Protein AF-A0A8S3IYS9-F1 (afdb_monomer_lite)

pLDDT: mean 79.36, std 12.02, range [40.72, 93.44]

Secondary structure (DSSP, 8-state):
-----PPPPP-------HHHHHHHHHHHHHHHHHHHHHHHHHHHHHHHSHHHHHHHHHHHHHHHS--TT-HHHHHHHS-SS---EEE--EEETTHHHHHH-TT-----EEEPPPEEE-

Sequence (118 aa):
MEQSTSPPATPTNEAKGPREMRSFLVRVIWEILLVFFLFAFVILFVLKWPDCQRWVHGKALEKIRLAPMSLGNTSWTIPPATTTRAYRLFDIKNYMTIMTDMKSPLMEFRETEPFLFK

Organism: NCBI:txid392030

Structure (mmCIF, N/CA/C/O backbone):
data_AF-A0A8S3IYS9-F1
#
_entry.id   AF-A0A8S3IYS9-F1
#
loop_
_atom_site.group_PDB
_atom_site.id
_atom_site.type_symbol
_atom_site.label_atom_id
_atom_site.label_alt_id
_atom_site.label_comp_id
_atom_site.label_asym_id
_atom_site.label_entity_id
_atom_site.label_seq_id
_atom_site.pdbx_PDB_ins_code
_atom_site.Cartn_x
_atom_site.Cartn_y
_atom_site.Cartn_z
_atom_site.occupancy
_atom_site.B_iso_or_equiv
_atom_site.auth_seq_id
_atom_site.auth_comp_id
_atom_site.auth_asym_id
_atom_site.auth_atom_id
_atom_site.pdbx_PDB_model_num
ATOM 1 N N . MET A 1 1 ? 86.626 4.691 -50.471 1.00 45.31 1 MET A N 1
ATOM 2 C CA . MET A 1 1 ? 85.407 5.525 -50.501 1.00 45.31 1 MET A CA 1
ATOM 3 C C . MET A 1 1 ? 84.528 5.034 -49.367 1.00 45.31 1 MET A C 1
ATOM 5 O O . MET A 1 1 ? 83.885 4.007 -49.519 1.00 45.31 1 MET A O 1
ATOM 9 N N . GLU A 1 2 ? 84.616 5.670 -48.201 1.00 40.72 2 GLU A N 1
ATOM 10 C CA . GLU A 1 2 ? 83.821 5.294 -47.027 1.00 40.72 2 GLU A CA 1
ATOM 11 C C . GLU A 1 2 ? 82.479 6.030 -47.080 1.00 40.72 2 GLU A C 1
ATOM 13 O O . GLU A 1 2 ? 82.424 7.257 -47.161 1.00 40.72 2 GLU A O 1
ATOM 18 N N . GLN A 1 3 ? 81.394 5.259 -47.109 1.00 47.62 3 GLN A N 1
ATOM 19 C CA . GLN A 1 3 ? 80.025 5.749 -47.183 1.00 47.62 3 GLN A CA 1
ATOM 20 C C . GLN A 1 3 ? 79.532 6.030 -45.760 1.00 47.62 3 GLN A C 1
ATOM 22 O O . GLN A 1 3 ? 79.156 5.123 -45.025 1.00 47.62 3 GLN A O 1
ATOM 27 N N . SER A 1 4 ? 79.579 7.301 -45.363 1.00 51.72 4 SER A N 1
ATOM 28 C CA . SER A 1 4 ? 79.036 7.782 -44.090 1.00 51.72 4 SER A CA 1
ATOM 29 C C . SER A 1 4 ? 77.506 7.793 -44.153 1.00 51.72 4 SER A C 1
ATOM 31 O O . SER A 1 4 ? 76.911 8.617 -44.846 1.00 51.72 4 SER A O 1
ATOM 33 N N . THR A 1 5 ? 76.856 6.856 -43.464 1.00 59.53 5 THR A N 1
ATOM 34 C CA . THR A 1 5 ? 75.402 6.854 -43.264 1.00 59.53 5 THR A CA 1
ATOM 35 C C . THR A 1 5 ? 75.065 7.571 -41.962 1.00 59.53 5 THR A C 1
ATOM 37 O O . THR A 1 5 ? 75.421 7.105 -40.880 1.00 59.53 5 THR A O 1
ATOM 40 N N . SER A 1 6 ? 74.373 8.703 -42.064 1.00 61.97 6 SER A N 1
ATOM 41 C CA . SER A 1 6 ? 73.827 9.437 -40.919 1.00 61.97 6 SER A CA 1
ATOM 42 C C . SER A 1 6 ? 72.696 8.639 -40.247 1.00 61.97 6 SER A C 1
ATOM 44 O O . SER A 1 6 ? 71.935 7.969 -40.950 1.00 61.97 6 SER A O 1
ATOM 46 N N . PRO A 1 7 ? 72.549 8.697 -38.910 1.00 66.94 7 PRO A N 1
ATOM 47 C CA . PRO A 1 7 ? 71.476 7.992 -38.216 1.00 66.94 7 PRO A CA 1
ATOM 48 C C . PRO A 1 7 ? 70.100 8.614 -38.525 1.00 66.94 7 PRO A C 1
ATOM 50 O O . PRO A 1 7 ? 70.020 9.811 -38.817 1.00 66.94 7 PRO A O 1
ATOM 53 N N . PRO A 1 8 ? 69.006 7.828 -38.460 1.00 63.16 8 PRO A N 1
ATOM 54 C CA . PRO A 1 8 ? 67.660 8.335 -38.691 1.00 63.16 8 PRO A CA 1
ATOM 55 C C . PRO A 1 8 ? 67.288 9.354 -37.608 1.00 63.16 8 PRO A C 1
ATOM 57 O O . PRO A 1 8 ? 67.558 9.147 -36.425 1.00 63.16 8 PRO A O 1
ATOM 60 N N . ALA A 1 9 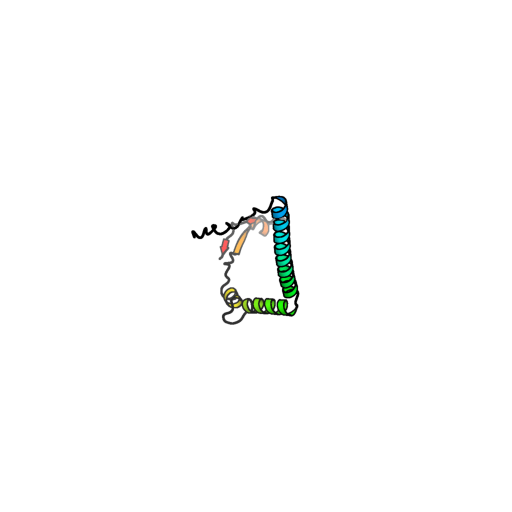? 66.666 10.458 -38.022 1.00 61.00 9 ALA A N 1
ATOM 61 C CA . ALA A 1 9 ? 66.176 11.485 -37.115 1.00 61.00 9 ALA A CA 1
ATOM 62 C C . ALA A 1 9 ? 65.181 10.886 -36.105 1.00 61.00 9 ALA A C 1
ATOM 64 O O . ALA A 1 9 ? 64.164 10.299 -36.481 1.00 61.00 9 ALA A O 1
ATOM 65 N N . THR A 1 10 ? 65.482 11.045 -34.817 1.00 55.50 10 THR A N 1
ATOM 66 C CA . THR A 1 10 ? 64.584 10.722 -33.705 1.00 55.50 10 THR A CA 1
ATOM 67 C C . THR A 1 10 ? 63.289 11.532 -33.845 1.00 55.50 10 THR A C 1
ATOM 69 O O . THR A 1 10 ? 63.377 12.748 -34.025 1.00 55.50 10 THR A O 1
ATOM 72 N N . PRO A 1 11 ? 62.088 10.928 -33.743 1.00 53.84 11 PRO A N 1
ATOM 73 C CA . PRO A 1 11 ? 60.846 11.688 -33.746 1.00 53.84 11 PRO A CA 1
ATOM 74 C C . PRO A 1 11 ? 60.786 12.544 -32.479 1.00 53.84 11 PRO A C 1
ATOM 76 O O . PRO A 1 11 ? 60.645 12.040 -31.363 1.00 53.84 11 PRO A O 1
ATOM 79 N N . THR A 1 12 ? 60.923 13.853 -32.652 1.00 51.78 12 THR A N 1
ATOM 80 C CA . THR A 1 12 ? 60.717 14.838 -31.597 1.00 51.78 12 THR A CA 1
ATOM 81 C C . THR A 1 12 ? 59.232 14.831 -31.246 1.00 51.78 12 THR A C 1
ATOM 83 O O . THR A 1 12 ? 58.411 15.407 -31.955 1.00 51.78 12 THR A O 1
ATOM 86 N N . ASN A 1 13 ? 58.860 14.146 -30.164 1.00 58.97 13 ASN A N 1
ATOM 87 C CA . ASN A 1 13 ? 57.563 14.360 -29.533 1.00 58.97 13 ASN A CA 1
ATOM 88 C C . ASN A 1 13 ? 57.588 15.763 -28.926 1.00 58.97 13 ASN A C 1
ATOM 90 O O . ASN A 1 13 ? 57.987 15.946 -27.776 1.00 58.97 13 ASN A O 1
ATOM 94 N N . GLU A 1 14 ? 57.213 16.764 -29.719 1.00 58.44 14 GLU A N 1
ATOM 95 C CA . GLU A 1 14 ? 56.941 18.099 -29.208 1.00 58.44 14 GLU A CA 1
ATOM 96 C C . GLU A 1 14 ? 55.823 17.983 -28.170 1.00 58.44 14 GLU A C 1
ATOM 98 O O . GLU A 1 14 ? 54.656 17.726 -28.480 1.00 58.44 14 GLU A O 1
ATOM 103 N N . ALA A 1 15 ? 56.193 18.124 -26.898 1.00 57.56 15 ALA A N 1
ATOM 104 C CA . ALA A 1 15 ? 55.231 18.290 -25.830 1.00 57.56 15 ALA A CA 1
ATOM 105 C C . ALA A 1 15 ? 54.466 19.589 -26.111 1.00 57.56 15 ALA A C 1
ATOM 107 O O . ALA A 1 15 ? 55.005 20.683 -25.937 1.00 57.56 15 ALA A O 1
ATOM 108 N N . LYS A 1 16 ? 53.221 19.457 -26.590 1.00 56.00 16 LYS A N 1
ATOM 109 C CA . LYS A 1 16 ? 52.312 20.584 -26.837 1.00 56.00 16 LYS A CA 1
ATOM 110 C C . LYS A 1 16 ? 52.350 21.543 -25.652 1.00 56.00 16 LYS A C 1
ATOM 112 O O . LYS A 1 16 ? 52.123 21.133 -24.513 1.00 56.00 16 LYS A O 1
ATOM 117 N N . GLY A 1 17 ? 52.630 22.815 -25.926 1.00 61.22 17 GLY A N 1
ATOM 118 C CA . GLY A 1 17 ? 52.752 23.836 -24.892 1.00 61.22 17 GLY A CA 1
ATOM 119 C C . GLY A 1 17 ? 51.492 23.933 -24.014 1.00 61.22 17 GLY A C 1
ATOM 120 O O . GLY A 1 17 ? 50.385 23.611 -24.460 1.00 61.22 17 GLY A O 1
ATOM 121 N N . PRO A 1 18 ? 51.607 24.430 -22.769 1.00 61.84 18 PRO A N 1
ATOM 122 C CA . PRO A 1 18 ? 50.517 24.417 -21.785 1.00 61.84 18 PRO A CA 1
ATOM 123 C C . PRO A 1 18 ? 49.246 25.164 -22.237 1.00 61.84 18 PRO A C 1
ATOM 125 O O . PRO A 1 18 ? 48.147 24.863 -21.769 1.00 61.84 18 PRO A O 1
ATOM 128 N N . ARG A 1 19 ? 49.356 26.113 -23.181 1.00 62.88 19 ARG A N 1
ATOM 129 C CA . ARG A 1 19 ? 48.199 26.794 -23.795 1.00 62.88 19 ARG A CA 1
ATOM 130 C C . ARG A 1 19 ? 47.446 25.920 -24.805 1.00 62.88 19 ARG A C 1
ATOM 132 O O . ARG A 1 19 ? 46.218 25.979 -24.844 1.00 62.88 19 ARG A O 1
ATOM 139 N N . GLU A 1 20 ? 48.143 25.089 -25.575 1.00 62.50 20 GLU A N 1
ATOM 140 C CA . GLU A 1 20 ? 47.522 24.211 -26.575 1.00 62.50 20 GLU A CA 1
ATOM 141 C C . GLU A 1 20 ? 46.845 22.998 -25.936 1.00 62.50 20 GLU A C 1
ATOM 143 O O . GLU A 1 20 ? 45.749 22.619 -26.349 1.00 62.50 20 GLU A O 1
ATOM 148 N N . MET A 1 21 ? 47.432 22.444 -24.867 1.00 66.38 21 MET A N 1
ATOM 149 C CA . MET A 1 21 ? 46.785 21.391 -24.072 1.00 66.38 21 MET A CA 1
ATOM 150 C C . MET A 1 21 ? 45.456 21.861 -23.469 1.00 66.38 21 MET A C 1
ATOM 152 O O . MET A 1 21 ? 44.475 21.120 -23.488 1.00 66.38 21 MET A O 1
ATOM 156 N N . ARG A 1 22 ? 45.384 23.110 -22.984 1.00 71.25 22 ARG A N 1
ATOM 157 C CA . ARG A 1 22 ? 44.150 23.675 -22.416 1.00 71.25 22 ARG A CA 1
ATOM 158 C C . ARG A 1 22 ? 43.059 23.853 -23.475 1.00 71.25 22 ARG A C 1
ATOM 160 O O . ARG A 1 22 ? 41.905 23.536 -23.208 1.00 71.25 22 ARG A O 1
ATOM 167 N N . SER A 1 23 ? 43.418 24.321 -24.671 1.00 77.25 23 SER A N 1
ATOM 168 C CA . SER A 1 23 ? 42.478 24.453 -25.794 1.00 77.25 23 SER A CA 1
ATOM 169 C C . SER A 1 23 ? 41.952 23.090 -26.261 1.00 77.25 23 SER A C 1
ATOM 171 O O . SER A 1 23 ? 40.749 22.926 -26.465 1.00 77.25 23 SER A O 1
ATOM 173 N N . PHE A 1 24 ? 42.834 22.090 -26.342 1.00 78.31 24 PHE A N 1
ATOM 174 C CA . PHE A 1 24 ? 42.465 20.722 -26.697 1.00 78.31 24 PHE A CA 1
ATOM 175 C C . PHE A 1 24 ? 41.520 20.089 -25.666 1.00 78.31 24 PHE A C 1
ATOM 177 O O . PHE A 1 24 ? 40.480 19.551 -26.040 1.00 78.31 24 PHE A O 1
ATOM 184 N N . LEU A 1 25 ? 41.821 20.215 -24.368 1.00 82.81 25 LEU A N 1
ATOM 185 C CA . LEU A 1 25 ? 40.985 19.672 -23.294 1.00 82.81 25 LEU A CA 1
ATOM 186 C C . LEU A 1 25 ? 39.570 20.275 -23.304 1.00 82.81 25 LEU A C 1
ATOM 188 O O . LEU A 1 25 ? 38.588 19.548 -23.185 1.00 82.81 25 LEU A O 1
ATOM 192 N N . VAL A 1 26 ? 39.456 21.595 -23.486 1.00 85.12 26 VAL A N 1
ATOM 193 C CA . VAL A 1 26 ? 38.155 22.286 -23.551 1.00 85.12 26 VAL A CA 1
ATOM 194 C C . VAL A 1 26 ? 37.319 21.781 -24.727 1.00 85.12 26 VAL A C 1
ATOM 196 O O . VAL A 1 26 ? 36.121 21.553 -24.568 1.00 85.12 26 VAL A O 1
ATOM 199 N N . ARG A 1 27 ? 37.943 21.552 -25.887 1.00 86.25 27 ARG A N 1
ATOM 200 C CA . ARG A 1 27 ? 37.261 21.007 -27.066 1.00 86.25 27 ARG A CA 1
ATOM 201 C C . ARG A 1 27 ? 36.750 19.585 -26.830 1.00 86.25 27 ARG A C 1
ATOM 203 O O . ARG A 1 27 ? 35.600 19.305 -27.141 1.00 86.25 27 ARG A O 1
ATOM 210 N N . VAL A 1 28 ? 37.567 18.723 -26.225 1.00 87.75 28 VAL A N 1
ATOM 211 C CA . VAL A 1 28 ? 37.167 17.345 -25.892 1.00 87.75 28 VAL A CA 1
ATOM 212 C C . VAL A 1 28 ? 36.002 17.335 -24.900 1.00 87.75 28 VAL A C 1
ATOM 214 O O . VAL A 1 28 ? 35.031 16.612 -25.100 1.00 87.75 28 VAL A O 1
ATOM 217 N N . ILE A 1 29 ? 36.053 18.171 -23.858 1.00 89.69 29 ILE A N 1
ATOM 218 C CA . ILE A 1 29 ? 34.950 18.300 -22.894 1.00 89.69 29 ILE A CA 1
ATOM 219 C C . ILE A 1 29 ? 33.670 18.760 -23.601 1.00 89.69 29 ILE A C 1
ATOM 221 O O . ILE A 1 29 ? 32.602 18.206 -23.352 1.00 89.69 29 ILE A O 1
ATOM 225 N N . TRP A 1 30 ? 33.769 19.738 -24.503 1.00 92.50 30 TRP A N 1
ATOM 226 C CA . TRP A 1 30 ? 32.624 20.223 -25.272 1.00 92.50 30 TRP A CA 1
ATOM 227 C C . TRP A 1 30 ? 32.012 19.137 -26.165 1.00 92.50 30 TRP A C 1
ATOM 229 O O . TRP A 1 30 ? 30.794 18.980 -26.186 1.00 92.50 30 TRP A O 1
ATOM 239 N N . GLU A 1 31 ? 32.837 18.351 -26.856 1.00 90.75 31 GLU A N 1
ATOM 240 C CA . GLU A 1 31 ? 32.380 17.239 -27.697 1.00 90.75 31 GLU A CA 1
ATOM 241 C C . GLU A 1 31 ? 31.694 16.141 -26.864 1.00 90.75 31 GLU A C 1
ATOM 243 O O . GLU A 1 31 ? 30.618 15.677 -27.238 1.00 90.75 31 GLU A O 1
ATOM 248 N N . ILE A 1 32 ? 32.239 15.788 -25.692 1.00 92.25 32 ILE A N 1
ATOM 249 C CA . ILE A 1 32 ? 31.611 14.828 -24.765 1.00 92.25 32 ILE A CA 1
ATOM 250 C C . ILE A 1 32 ? 30.257 15.348 -24.271 1.00 92.25 32 ILE A C 1
ATOM 252 O O . ILE A 1 32 ? 29.270 14.609 -24.275 1.00 92.25 32 ILE A O 1
ATOM 256 N N . LEU A 1 33 ? 30.190 16.621 -23.868 1.00 93.44 33 LEU A N 1
ATOM 257 C CA . LEU A 1 33 ? 28.940 17.245 -23.435 1.00 93.44 33 LEU A CA 1
ATOM 258 C C . LEU A 1 33 ? 27.907 17.248 -24.561 1.00 93.44 33 LEU A C 1
ATOM 260 O O . LEU A 1 33 ? 26.743 16.942 -24.317 1.00 93.44 33 LEU A O 1
ATOM 264 N N . LEU A 1 34 ? 28.325 17.541 -25.791 1.00 92.75 34 LEU A N 1
ATOM 265 C CA . LEU A 1 34 ? 27.445 17.567 -26.954 1.00 92.75 34 LEU A CA 1
ATOM 266 C C . LEU A 1 34 ? 26.895 16.173 -27.283 1.00 92.75 34 LEU A C 1
ATOM 268 O O . LEU A 1 34 ? 25.697 16.034 -27.525 1.00 92.75 34 LEU A O 1
ATOM 272 N N . VAL A 1 35 ? 27.728 15.131 -27.217 1.00 93.12 35 VAL A N 1
ATOM 273 C CA . VAL A 1 35 ? 27.284 13.736 -27.377 1.00 93.12 35 VAL A CA 1
ATOM 274 C C . VAL A 1 35 ? 26.296 13.348 -26.277 1.00 93.12 35 VAL A C 1
ATOM 276 O O . VAL A 1 35 ? 25.252 12.765 -26.571 1.00 93.12 35 VAL A O 1
ATOM 279 N N . PHE A 1 36 ? 26.575 13.710 -25.022 1.00 93.06 36 PHE A N 1
ATOM 280 C CA . PHE A 1 36 ? 25.662 13.446 -23.911 1.00 93.06 36 PHE A CA 1
ATOM 281 C C . PHE A 1 36 ? 24.318 14.164 -24.094 1.00 93.06 36 PHE A C 1
ATOM 283 O O . PHE A 1 36 ? 23.264 13.558 -23.904 1.00 93.06 36 PHE A O 1
ATOM 290 N N . PHE A 1 37 ? 24.339 15.427 -24.526 1.00 92.00 37 PHE A N 1
ATOM 291 C CA . PHE A 1 37 ? 23.133 16.200 -24.824 1.00 92.00 37 PHE A CA 1
ATOM 292 C C . PHE A 1 37 ? 22.315 15.583 -25.957 1.00 92.00 37 PHE A C 1
ATOM 294 O O . PHE A 1 37 ? 21.099 15.460 -25.825 1.00 92.00 37 PHE A O 1
ATOM 301 N N . LEU A 1 38 ? 22.960 15.159 -27.047 1.00 91.94 38 LEU A N 1
ATOM 302 C CA . LEU A 1 38 ? 22.285 14.485 -28.156 1.00 91.94 38 LEU A CA 1
ATOM 303 C C . LEU A 1 38 ? 21.660 13.164 -27.706 1.00 91.94 38 LEU A C 1
ATOM 305 O O . LEU A 1 38 ? 20.506 12.891 -28.025 1.00 91.94 38 LEU A O 1
ATOM 309 N N . PHE A 1 39 ? 22.382 12.369 -26.919 1.00 90.00 39 PHE A N 1
ATOM 310 C CA . PHE A 1 39 ? 21.866 11.113 -26.383 1.00 90.00 39 PHE A CA 1
ATOM 311 C C . PHE A 1 39 ? 20.663 11.335 -25.456 1.00 90.00 39 PHE A C 1
ATOM 313 O O . PHE A 1 39 ? 19.627 10.688 -25.616 1.00 90.00 39 PHE A O 1
ATOM 320 N N . ALA A 1 40 ? 20.754 12.301 -24.538 1.00 87.94 40 ALA A N 1
ATOM 321 C CA . ALA A 1 40 ? 19.647 12.679 -23.665 1.00 87.94 40 ALA A CA 1
ATOM 322 C C . ALA A 1 40 ? 18.442 13.203 -24.463 1.00 87.94 40 ALA A C 1
ATOM 324 O O . ALA A 1 40 ? 17.304 12.846 -24.160 1.00 87.94 40 ALA A O 1
ATOM 325 N N . PHE A 1 41 ? 18.678 13.996 -25.512 1.00 89.19 41 PHE A N 1
ATOM 326 C CA . PHE A 1 41 ? 17.629 14.488 -26.402 1.00 89.19 41 PHE A CA 1
ATOM 327 C C . PHE A 1 41 ? 16.920 13.343 -27.130 1.00 89.19 41 PHE A C 1
ATOM 329 O O . PHE A 1 41 ? 15.692 13.307 -27.146 1.00 89.19 41 PHE A O 1
ATOM 336 N N . VAL A 1 42 ? 17.666 12.371 -27.663 1.00 86.88 42 VAL A N 1
ATOM 337 C CA . VAL A 1 42 ? 17.096 11.176 -28.303 1.00 86.88 42 VAL A CA 1
ATOM 338 C C . VAL A 1 42 ? 16.266 10.369 -27.306 1.00 86.88 42 VAL A C 1
ATOM 340 O O . VAL A 1 42 ? 15.138 10.005 -27.624 1.00 86.88 42 VAL A O 1
ATOM 343 N N . ILE A 1 43 ? 16.760 10.143 -26.084 1.00 84.00 43 ILE A N 1
ATOM 344 C CA . ILE A 1 43 ? 15.994 9.442 -25.040 1.00 84.00 43 ILE A CA 1
ATOM 345 C C . ILE A 1 43 ? 14.701 10.192 -24.721 1.00 84.00 43 ILE A C 1
ATOM 347 O O . ILE A 1 43 ? 13.634 9.586 -24.702 1.00 84.00 43 ILE A O 1
ATOM 351 N N . LEU A 1 44 ? 14.771 11.503 -24.488 1.00 82.19 44 LEU A N 1
ATOM 352 C CA . LEU A 1 44 ? 13.591 12.310 -24.178 1.00 82.19 44 LEU A CA 1
ATOM 353 C C . LEU A 1 44 ? 12.591 12.317 -25.335 1.00 82.19 44 LEU A C 1
ATOM 355 O O . LEU A 1 44 ? 11.390 12.221 -25.096 1.00 82.19 44 LEU A O 1
ATOM 359 N N . PHE A 1 45 ? 13.073 12.388 -26.573 1.00 82.25 45 PHE A N 1
ATOM 360 C CA . PHE A 1 45 ? 12.244 12.342 -27.771 1.00 82.25 45 PHE A CA 1
ATOM 361 C C . PHE A 1 45 ? 11.547 10.984 -27.929 1.00 82.25 45 PHE A C 1
ATOM 363 O O . PHE A 1 45 ? 10.338 10.937 -28.144 1.00 82.25 45 PHE A O 1
ATOM 370 N N . VAL A 1 46 ? 12.271 9.880 -27.723 1.00 77.56 46 VAL A N 1
ATOM 371 C CA . VAL A 1 46 ? 11.715 8.518 -27.735 1.00 77.56 46 VAL A CA 1
ATOM 372 C C . VAL A 1 46 ? 10.712 8.324 -26.594 1.00 77.56 46 VAL A C 1
ATOM 374 O O . VAL A 1 46 ? 9.625 7.804 -26.821 1.00 77.56 46 VAL A O 1
ATOM 377 N N . LEU A 1 47 ? 11.008 8.806 -25.384 1.00 70.81 47 LEU A N 1
ATOM 378 C CA . LEU A 1 47 ? 10.096 8.727 -24.236 1.00 70.81 47 LEU A CA 1
ATOM 379 C C . LEU A 1 47 ? 8.852 9.610 -24.388 1.00 70.81 47 LEU A C 1
ATOM 381 O O . LEU A 1 47 ? 7.820 9.308 -23.796 1.00 70.81 47 LEU A O 1
ATOM 385 N N . LYS A 1 48 ? 8.934 10.712 -25.139 1.00 75.56 48 LYS A N 1
ATOM 386 C CA . LYS A 1 48 ? 7.792 11.579 -25.477 1.00 75.56 48 LYS A CA 1
ATOM 387 C C . LYS A 1 48 ? 6.994 11.045 -26.667 1.00 75.56 48 LYS A C 1
ATOM 389 O O . LYS A 1 48 ? 5.903 11.551 -26.921 1.00 75.56 48 LYS A O 1
ATOM 394 N N . TRP A 1 49 ? 7.506 10.036 -27.373 1.00 80.88 49 TRP A N 1
ATOM 395 C CA . TRP A 1 49 ? 6.812 9.414 -28.487 1.00 80.88 49 TRP A CA 1
ATOM 396 C C . TRP A 1 49 ? 5.591 8.630 -27.969 1.00 80.88 49 TRP A C 1
ATOM 398 O O . TRP A 1 49 ? 5.763 7.682 -27.192 1.00 80.88 49 TRP A O 1
ATOM 408 N N . PRO A 1 50 ? 4.358 8.976 -28.387 1.00 77.44 50 PRO A N 1
ATOM 409 C CA . PRO A 1 50 ? 3.133 8.386 -27.840 1.00 77.44 50 PRO A CA 1
ATOM 410 C C . PRO A 1 50 ? 3.091 6.856 -27.931 1.00 77.44 50 PRO A C 1
ATOM 412 O O . PRO A 1 50 ? 2.634 6.186 -27.006 1.00 77.44 50 PRO A O 1
ATOM 415 N N . ASP A 1 51 ? 3.611 6.288 -29.018 1.00 78.94 51 ASP A N 1
ATOM 416 C CA . ASP A 1 51 ? 3.660 4.836 -29.224 1.00 78.94 51 ASP A CA 1
ATOM 417 C C . ASP A 1 51 ? 4.673 4.138 -28.312 1.00 78.94 51 ASP A C 1
ATOM 419 O O . ASP A 1 51 ? 4.395 3.045 -27.820 1.00 78.94 51 ASP A O 1
ATOM 423 N N . CYS A 1 52 ? 5.813 4.774 -28.013 1.00 77.06 52 CYS A N 1
ATOM 424 C CA . CYS A 1 52 ? 6.781 4.229 -27.062 1.00 77.06 52 CYS A CA 1
ATOM 425 C C . CYS A 1 52 ? 6.189 4.227 -25.648 1.00 77.06 52 CYS A C 1
ATOM 427 O O . CYS A 1 52 ? 6.257 3.213 -24.954 1.00 77.06 52 CYS A O 1
ATOM 429 N N . GLN A 1 53 ? 5.509 5.310 -25.254 1.00 78.06 53 GLN A N 1
ATOM 430 C CA . GLN A 1 53 ? 4.791 5.363 -23.978 1.00 78.06 53 GLN A CA 1
ATOM 431 C C . GLN A 1 53 ? 3.719 4.278 -23.883 1.00 78.06 53 GLN A C 1
ATOM 433 O O . GLN A 1 53 ? 3.676 3.551 -22.892 1.00 78.06 53 GLN A O 1
ATOM 438 N N . ARG A 1 54 ? 2.884 4.120 -24.918 1.00 80.06 54 ARG A N 1
ATOM 439 C CA . ARG A 1 54 ? 1.856 3.067 -24.969 1.00 80.06 54 ARG A CA 1
ATOM 440 C C . ARG A 1 54 ? 2.460 1.671 -24.901 1.00 80.06 54 ARG A C 1
ATOM 442 O O . ARG A 1 54 ? 1.916 0.818 -24.207 1.00 80.06 54 ARG A O 1
ATOM 449 N N . TRP A 1 55 ? 3.581 1.440 -25.578 1.00 81.56 55 TRP A N 1
ATOM 450 C CA . TRP A 1 55 ? 4.275 0.157 -25.558 1.00 81.56 55 TRP A CA 1
ATOM 451 C C . TRP A 1 55 ? 4.855 -0.165 -24.176 1.00 81.56 55 TRP A C 1
ATOM 453 O O . TRP A 1 55 ? 4.592 -1.244 -23.642 1.00 81.56 55 TRP A O 1
ATOM 463 N N . VAL A 1 56 ? 5.572 0.780 -23.554 1.00 80.88 56 VAL A N 1
ATOM 464 C CA . VAL A 1 56 ? 6.103 0.622 -22.188 1.00 80.88 56 VAL A CA 1
ATOM 465 C C . VAL A 1 56 ? 4.961 0.396 -21.201 1.00 80.88 56 VAL A C 1
ATOM 467 O O . VAL A 1 56 ? 5.026 -0.513 -20.373 1.00 80.88 56 VAL A O 1
ATOM 470 N N . HIS A 1 57 ? 3.887 1.178 -21.313 1.00 79.44 57 HIS A N 1
ATOM 471 C CA . HIS A 1 57 ? 2.720 1.041 -20.452 1.00 79.44 57 HIS A CA 1
ATOM 472 C C . HIS A 1 57 ? 2.016 -0.308 -20.653 1.00 79.44 57 HIS A C 1
ATOM 474 O O . HIS A 1 57 ? 1.693 -0.978 -19.677 1.00 79.44 57 HIS A O 1
ATOM 480 N N . GLY A 1 58 ? 1.869 -0.768 -21.898 1.00 80.81 58 GLY A N 1
ATOM 481 C CA . GLY A 1 58 ? 1.329 -2.089 -22.222 1.00 80.81 58 GLY A CA 1
ATOM 482 C C . GLY A 1 58 ? 2.161 -3.225 -21.626 1.00 80.81 58 GLY A C 1
ATOM 483 O O . GLY A 1 58 ? 1.605 -4.140 -21.021 1.00 80.81 58 GLY A O 1
ATOM 484 N N . LYS A 1 59 ? 3.494 -3.138 -21.704 1.00 81.94 59 LYS A N 1
ATOM 485 C CA . LYS A 1 59 ? 4.408 -4.120 -21.098 1.00 81.94 59 LYS A CA 1
ATOM 486 C C . LYS A 1 59 ? 4.389 -4.096 -19.569 1.00 81.94 59 LYS A C 1
ATOM 488 O O . LYS A 1 59 ? 4.494 -5.150 -18.943 1.00 81.94 59 LYS A O 1
ATOM 493 N N . ALA A 1 60 ? 4.238 -2.922 -18.958 1.00 78.31 60 ALA A N 1
ATOM 494 C CA . ALA A 1 60 ? 4.056 -2.803 -17.514 1.00 78.31 60 ALA A CA 1
ATOM 495 C C . ALA A 1 60 ? 2.720 -3.427 -17.070 1.00 78.31 60 ALA A C 1
ATOM 497 O O . ALA A 1 60 ? 2.690 -4.221 -16.130 1.00 78.31 60 ALA A O 1
ATOM 498 N N . LEU A 1 61 ? 1.633 -3.139 -17.792 1.00 78.56 61 LEU A N 1
ATOM 499 C CA . LEU A 1 61 ? 0.305 -3.691 -17.522 1.00 78.56 61 LEU A CA 1
ATOM 500 C C . LEU A 1 61 ? 0.245 -5.206 -17.725 1.00 78.56 61 LEU A C 1
ATOM 502 O O . LEU A 1 61 ? -0.434 -5.878 -16.959 1.00 78.56 61 LEU A O 1
ATOM 506 N N . GLU A 1 62 ? 0.982 -5.769 -18.684 1.00 77.81 62 GLU A N 1
ATOM 507 C CA . GLU A 1 62 ? 1.071 -7.222 -18.896 1.00 77.81 62 GLU A CA 1
ATOM 508 C C . GLU A 1 62 ? 1.567 -7.961 -17.640 1.00 77.81 62 GLU A C 1
ATOM 510 O O . GLU A 1 62 ? 1.063 -9.032 -17.307 1.00 77.81 62 GLU A O 1
ATOM 515 N N . LYS A 1 63 ? 2.494 -7.354 -16.885 1.00 73.88 63 LYS A N 1
ATOM 516 C CA . LYS A 1 63 ? 3.005 -7.920 -15.626 1.00 73.88 63 LYS A CA 1
ATOM 517 C C . LYS A 1 63 ? 2.027 -7.775 -14.457 1.00 73.88 63 LYS A C 1
ATOM 519 O O . LYS A 1 63 ? 2.026 -8.625 -13.569 1.00 73.88 63 LYS A O 1
ATOM 524 N N . ILE A 1 64 ? 1.224 -6.709 -14.450 1.00 75.81 64 ILE A N 1
ATOM 525 C CA . ILE A 1 64 ? 0.296 -6.357 -13.357 1.00 75.81 64 ILE A CA 1
ATOM 526 C C . ILE A 1 64 ? -1.095 -6.976 -13.570 1.00 75.81 64 ILE A C 1
ATOM 528 O O . ILE A 1 64 ? -1.844 -7.172 -12.615 1.00 75.81 64 ILE A O 1
ATOM 532 N N . ARG A 1 65 ? -1.450 -7.316 -14.813 1.00 81.62 65 ARG A N 1
ATOM 533 C CA . ARG A 1 65 ? -2.735 -7.921 -15.171 1.00 81.62 65 ARG A CA 1
ATOM 534 C C . ARG A 1 65 ? -2.974 -9.191 -14.363 1.00 81.62 65 ARG A C 1
ATOM 536 O O . ARG A 1 65 ? -2.072 -10.006 -14.208 1.00 81.62 65 ARG A O 1
ATOM 543 N N . LEU A 1 66 ? -4.213 -9.403 -13.934 1.00 78.56 66 LEU A N 1
ATOM 544 C CA . LEU A 1 66 ? -4.665 -10.656 -13.332 1.00 78.56 66 LEU A CA 1
ATOM 545 C C . LEU A 1 66 ? -4.883 -11.699 -14.439 1.00 78.56 66 LEU A C 1
ATOM 547 O O . LEU A 1 66 ? -5.979 -11.838 -14.976 1.00 78.56 66 LEU A O 1
ATOM 551 N N . ALA A 1 67 ? -3.807 -12.365 -14.850 1.00 83.19 67 ALA A N 1
ATOM 552 C CA . ALA A 1 67 ? -3.820 -13.445 -15.831 1.00 83.19 67 ALA A CA 1
ATOM 553 C C . ALA A 1 67 ? -3.072 -14.665 -15.263 1.00 83.19 67 ALA A C 1
ATOM 555 O O . ALA A 1 67 ? -2.171 -14.487 -14.441 1.00 83.19 67 ALA A O 1
ATOM 556 N N . PRO A 1 68 ? -3.400 -15.903 -15.680 1.00 83.06 68 PRO A N 1
ATOM 557 C CA . PRO A 1 68 ? -2.684 -17.089 -15.215 1.00 83.06 68 PRO A CA 1
ATOM 558 C C . PRO A 1 68 ? -1.167 -16.938 -15.409 1.00 83.06 68 PRO A C 1
ATOM 560 O O . PRO A 1 68 ? -0.720 -16.530 -16.477 1.00 83.06 68 PR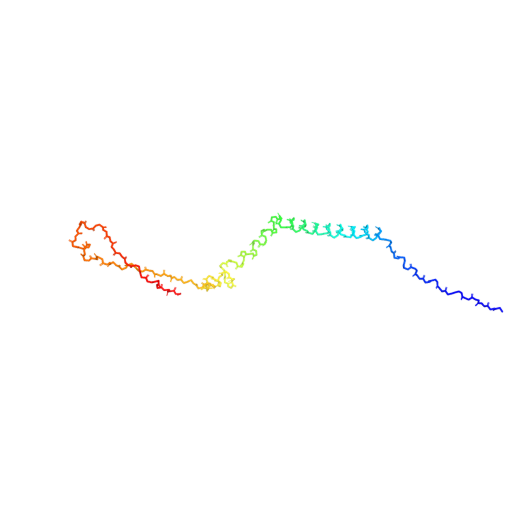O A O 1
ATOM 563 N N . MET A 1 69 ? -0.386 -17.258 -14.370 1.00 81.44 69 MET A N 1
ATOM 564 C CA . MET A 1 69 ? 1.086 -17.142 -14.321 1.00 81.44 69 MET A CA 1
ATOM 565 C C . MET A 1 69 ? 1.675 -15.715 -14.361 1.00 81.44 69 MET A C 1
ATOM 567 O O . MET A 1 69 ? 2.897 -15.575 -14.379 1.00 81.44 69 MET A O 1
ATOM 571 N N . SER A 1 70 ? 0.866 -14.649 -14.344 1.00 85.44 70 SER A N 1
ATOM 572 C CA . SER A 1 70 ? 1.400 -13.286 -14.223 1.00 85.44 70 SER A CA 1
ATOM 573 C C . SER A 1 70 ? 1.838 -12.969 -12.787 1.00 85.44 70 SER A C 1
ATOM 575 O O . SER A 1 70 ? 1.278 -13.485 -11.817 1.00 85.44 70 SER A O 1
ATOM 577 N N . LEU A 1 71 ? 2.796 -12.046 -12.640 1.00 83.75 71 LEU A N 1
ATOM 578 C CA . LEU A 1 71 ? 3.243 -11.560 -11.328 1.00 83.75 71 LEU A CA 1
ATOM 579 C C . LEU A 1 71 ? 2.097 -10.916 -10.537 1.00 83.75 71 LEU A C 1
ATOM 581 O O . LEU A 1 71 ? 2.009 -11.105 -9.323 1.00 83.75 71 LEU A O 1
ATOM 585 N N . GLY A 1 72 ? 1.207 -10.193 -11.224 1.00 84.25 72 GLY A N 1
ATOM 586 C CA . GLY A 1 72 ? 0.005 -9.607 -10.636 1.00 84.25 72 GLY A CA 1
ATOM 587 C C . GLY A 1 72 ? -0.937 -10.661 -10.060 1.00 84.25 72 GLY A C 1
ATOM 588 O O . GLY A 1 72 ? -1.387 -10.521 -8.927 1.00 84.25 72 GLY A O 1
ATOM 589 N N . ASN A 1 73 ? -1.181 -11.754 -10.791 1.00 87.31 73 ASN A N 1
ATOM 590 C CA . ASN A 1 73 ? -2.028 -12.842 -10.310 1.00 87.31 73 ASN A CA 1
ATOM 591 C C . ASN A 1 73 ? -1.386 -13.588 -9.134 1.00 87.31 73 ASN A C 1
ATOM 593 O O . ASN A 1 73 ? -2.053 -13.815 -8.130 1.00 87.31 73 ASN A O 1
ATOM 597 N N . THR A 1 74 ? -0.088 -13.902 -9.212 1.00 87.19 74 THR A N 1
ATOM 598 C CA . THR A 1 74 ? 0.644 -14.528 -8.100 1.00 87.19 74 THR A CA 1
ATOM 599 C C . THR A 1 74 ? 0.582 -13.664 -6.842 1.00 87.19 74 THR A C 1
ATOM 601 O O . THR A 1 74 ? 0.203 -14.168 -5.788 1.00 87.19 74 THR A O 1
ATOM 604 N N . SER A 1 75 ? 0.852 -12.360 -6.964 1.00 86.88 75 SER A N 1
ATOM 605 C CA . SER A 1 75 ? 0.810 -11.407 -5.844 1.00 86.88 75 SER A CA 1
ATOM 606 C C . SER A 1 75 ? -0.602 -11.185 -5.297 1.00 86.88 75 SER A C 1
ATOM 608 O O . SER A 1 75 ? -0.757 -10.842 -4.133 1.00 86.88 75 SER A O 1
ATOM 610 N N . TRP A 1 76 ? -1.642 -11.364 -6.113 1.00 86.75 76 TRP A N 1
ATOM 611 C CA . TRP A 1 76 ? -3.032 -11.295 -5.661 1.00 86.75 76 TRP A CA 1
ATO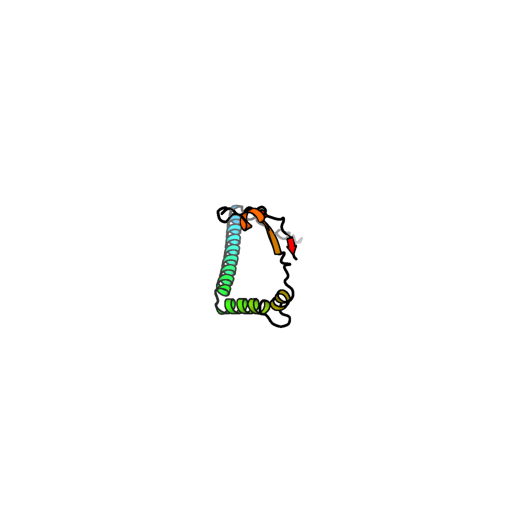M 612 C C . TRP A 1 76 ? -3.437 -12.545 -4.873 1.00 86.75 76 TRP A C 1
ATOM 614 O O . TRP A 1 76 ? -4.053 -12.443 -3.816 1.00 86.75 76 TRP A O 1
ATOM 624 N N . THR A 1 77 ? -3.068 -13.729 -5.371 1.00 87.31 77 THR A N 1
ATOM 625 C CA . THR A 1 77 ? -3.360 -15.005 -4.699 1.00 87.31 77 THR A CA 1
ATOM 626 C C . THR A 1 77 ? -2.535 -15.214 -3.433 1.00 87.31 77 THR A C 1
ATOM 628 O O . THR A 1 77 ? -3.024 -15.792 -2.468 1.00 87.31 77 THR A O 1
ATOM 631 N N . ILE A 1 78 ? -1.286 -14.743 -3.439 1.00 86.25 78 ILE A N 1
ATOM 632 C CA . ILE A 1 78 ? -0.338 -14.836 -2.332 1.00 86.25 78 ILE A CA 1
ATOM 633 C C . ILE A 1 78 ? 0.258 -13.436 -2.155 1.00 86.25 78 ILE A C 1
ATOM 635 O O . ILE A 1 78 ? 1.269 -13.109 -2.785 1.00 86.25 78 ILE A O 1
ATOM 639 N N . PRO A 1 79 ? -0.382 -12.582 -1.339 1.00 83.88 79 PRO A N 1
ATOM 640 C CA . PRO A 1 79 ? 0.107 -11.239 -1.073 1.00 83.88 79 PRO A CA 1
ATOM 641 C C . PRO A 1 79 ? 1.550 -11.278 -0.559 1.00 83.88 79 PRO A C 1
ATOM 643 O O . PRO A 1 79 ? 1.825 -11.973 0.420 1.00 83.88 79 PRO A O 1
ATOM 646 N N . PRO A 1 80 ? 2.485 -10.523 -1.167 1.00 75.38 80 PRO A N 1
ATOM 647 C CA . PRO A 1 80 ? 3.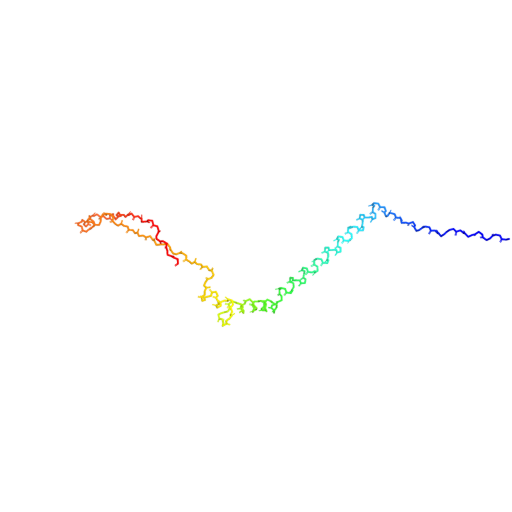876 -10.491 -0.712 1.00 75.38 80 PRO A CA 1
ATOM 648 C C . PRO A 1 80 ? 4.029 -9.801 0.652 1.00 75.38 80 PRO A C 1
ATOM 650 O O . PRO A 1 80 ? 5.061 -9.941 1.303 1.00 75.38 80 PRO A O 1
ATOM 653 N N . ALA A 1 81 ? 3.008 -9.056 1.087 1.00 80.06 81 ALA A N 1
ATOM 654 C CA . ALA A 1 81 ? 2.959 -8.410 2.387 1.00 80.06 81 ALA A CA 1
ATOM 655 C C . ALA A 1 81 ? 1.964 -9.130 3.306 1.00 80.06 81 ALA A C 1
ATOM 657 O O . ALA A 1 81 ? 0.764 -9.184 3.030 1.00 80.06 81 ALA A O 1
ATOM 658 N N . THR A 1 82 ? 2.456 -9.629 4.439 1.00 78.69 82 THR A N 1
ATOM 659 C CA . THR A 1 82 ? 1.600 -10.095 5.534 1.00 78.69 82 THR A CA 1
ATOM 660 C C . THR A 1 82 ? 0.952 -8.886 6.197 1.00 78.69 82 THR A C 1
ATOM 662 O O . THR A 1 82 ? 1.652 -8.003 6.699 1.00 78.69 82 THR A O 1
ATOM 665 N N . THR A 1 83 ? -0.377 -8.825 6.201 1.00 79.19 83 THR A N 1
ATOM 666 C CA . THR A 1 83 ? -1.103 -7.701 6.802 1.00 79.19 83 THR A CA 1
ATOM 667 C C . THR A 1 83 ? -1.416 -8.034 8.254 1.00 79.19 83 THR A C 1
ATOM 669 O O . THR A 1 83 ? -2.287 -8.850 8.514 1.00 79.19 83 THR A O 1
ATOM 672 N N . THR A 1 84 ? -0.739 -7.391 9.209 1.00 86.75 84 THR A N 1
ATOM 673 C CA . THR A 1 84 ? -1.100 -7.549 10.628 1.00 86.75 84 THR A CA 1
ATOM 674 C C . THR A 1 84 ? -2.256 -6.612 10.962 1.00 86.75 84 THR A C 1
ATOM 676 O O . THR A 1 84 ? -2.134 -5.396 10.812 1.00 86.75 84 THR A O 1
ATOM 679 N N . ARG A 1 85 ? -3.375 -7.161 11.429 1.00 86.50 85 ARG A N 1
ATOM 680 C CA . ARG A 1 85 ? -4.488 -6.390 11.994 1.00 86.50 85 ARG A CA 1
ATOM 681 C C . ARG A 1 85 ? -4.325 -6.300 13.506 1.00 86.50 85 ARG A C 1
ATOM 683 O O . ARG A 1 85 ? -4.050 -7.301 14.156 1.00 86.50 85 ARG A O 1
ATOM 690 N N . ALA A 1 86 ? -4.507 -5.106 14.059 1.00 90.06 86 ALA A N 1
ATOM 691 C CA . ALA A 1 86 ? -4.496 -4.869 15.498 1.00 90.06 86 ALA A CA 1
ATOM 692 C C . ALA A 1 86 ? -5.913 -4.513 15.957 1.00 90.06 86 ALA A C 1
ATOM 694 O O . ALA A 1 86 ? -6.466 -3.503 15.524 1.00 90.06 86 ALA A O 1
ATOM 695 N N . TYR A 1 87 ? -6.496 -5.338 16.821 1.00 90.62 87 TYR A N 1
ATOM 696 C CA . TYR A 1 87 ? -7.809 -5.100 17.414 1.00 90.62 87 TYR A CA 1
ATOM 697 C C . TYR A 1 87 ? -7.644 -4.553 18.825 1.00 90.62 87 TYR A C 1
ATOM 699 O O . TYR A 1 87 ? -6.824 -5.056 19.588 1.00 90.62 87 TYR A O 1
ATOM 707 N N . ARG A 1 88 ? -8.434 -3.545 19.190 1.00 92.81 88 ARG A N 1
ATOM 708 C CA . ARG A 1 88 ? -8.507 -3.029 20.560 1.00 92.81 88 ARG A CA 1
ATOM 709 C C . ARG A 1 88 ? -9.938 -3.146 21.045 1.00 92.81 88 ARG A C 1
ATOM 711 O O . ARG A 1 88 ? -10.868 -2.886 20.283 1.00 92.81 88 ARG A O 1
ATOM 718 N N . LEU A 1 89 ? -10.099 -3.572 22.288 1.00 91.69 89 LEU A N 1
ATOM 719 C CA . LEU A 1 89 ? -11.395 -3.654 22.939 1.00 91.69 89 LEU A CA 1
ATOM 720 C C . LEU A 1 89 ? -11.506 -2.514 23.949 1.00 91.69 89 LEU A C 1
ATOM 722 O O . LEU A 1 89 ? -10.520 -2.111 24.570 1.00 91.69 89 LEU A O 1
ATOM 726 N N . PHE A 1 90 ? -12.720 -2.003 24.105 1.00 90.81 90 PHE A N 1
ATOM 727 C CA . PHE A 1 90 ? -13.053 -1.033 25.136 1.00 90.81 90 PHE A CA 1
ATOM 728 C C . PHE A 1 90 ? -13.810 -1.761 26.239 1.00 90.81 90 PHE A C 1
ATOM 730 O O . PHE A 1 90 ? -14.914 -2.256 26.020 1.00 90.81 90 PHE A O 1
ATOM 737 N N . ASP A 1 91 ? -13.191 -1.859 27.410 1.00 90.00 91 ASP A N 1
ATOM 738 C CA . ASP A 1 91 ? -13.785 -2.481 28.587 1.00 90.00 91 ASP A CA 1
ATOM 739 C C . ASP A 1 91 ? -14.546 -1.427 29.398 1.00 90.00 91 ASP A C 1
ATOM 741 O O . ASP A 1 91 ? -13.941 -0.483 29.913 1.00 90.00 91 ASP A O 1
ATOM 745 N N . ILE A 1 92 ? -15.869 -1.567 29.488 1.00 90.00 92 ILE A N 1
ATOM 746 C CA . ILE A 1 92 ? -16.753 -0.599 30.148 1.00 90.00 92 ILE A CA 1
ATOM 747 C C . ILE A 1 92 ? -16.691 -0.816 31.662 1.00 90.00 92 ILE A C 1
ATOM 749 O O . ILE A 1 92 ? -17.120 -1.847 32.179 1.00 90.00 92 ILE A O 1
ATOM 753 N N . LYS A 1 93 ? -16.188 0.179 32.397 1.00 90.50 93 LYS A N 1
ATOM 754 C CA . LYS A 1 93 ? -15.959 0.077 33.847 1.00 90.50 93 LYS A CA 1
ATOM 755 C C . LYS A 1 93 ? -17.202 0.329 34.679 1.00 90.50 93 LYS A C 1
ATOM 757 O O . LYS A 1 93 ? -17.402 -0.336 35.691 1.00 90.50 93 LYS A O 1
ATOM 762 N N . ASN A 1 94 ? -18.054 1.244 34.241 1.00 88.38 94 ASN A N 1
ATOM 763 C CA . ASN A 1 94 ? -19.223 1.683 34.994 1.00 88.38 94 ASN A CA 1
ATOM 764 C C . ASN A 1 94 ? -20.541 1.110 34.443 1.00 88.38 94 ASN A C 1
ATOM 766 O O . ASN A 1 94 ? -21.582 1.758 34.535 1.00 88.38 94 ASN A O 1
ATOM 770 N N . TYR A 1 95 ? -20.517 -0.116 33.898 1.00 86.19 95 TYR A N 1
ATOM 771 C CA . TYR A 1 95 ? -21.690 -0.734 33.262 1.00 86.19 95 TYR A CA 1
ATOM 772 C C . TYR A 1 95 ? -22.900 -0.828 34.205 1.00 86.19 95 TYR A C 1
ATOM 774 O O . TYR A 1 95 ? -24.015 -0.528 33.791 1.00 86.19 95 TYR A O 1
ATOM 782 N N . MET A 1 96 ? -22.689 -1.176 35.480 1.00 85.50 96 MET A N 1
ATOM 783 C CA . MET A 1 96 ? -23.772 -1.233 36.469 1.00 85.50 96 MET A CA 1
ATOM 784 C C . MET A 1 96 ? -24.427 0.135 36.654 1.00 85.50 96 MET A C 1
ATOM 786 O O . MET A 1 96 ? -25.646 0.234 36.580 1.00 85.50 96 MET A O 1
ATOM 790 N N . THR A 1 97 ? -23.622 1.189 36.820 1.00 86.25 97 THR A N 1
ATOM 791 C CA . THR A 1 97 ? -24.103 2.566 36.987 1.00 86.25 97 THR A CA 1
ATOM 792 C C . THR A 1 97 ? -24.904 3.029 35.774 1.00 86.25 97 THR A C 1
ATOM 794 O O . THR A 1 97 ? -25.985 3.581 35.947 1.00 86.25 97 THR A O 1
ATOM 797 N N . ILE A 1 98 ? -24.422 2.747 34.558 1.00 84.12 98 ILE A N 1
ATOM 798 C CA . ILE A 1 98 ? -25.126 3.067 33.305 1.00 84.12 98 ILE A CA 1
ATOM 799 C C . ILE A 1 98 ? -26.488 2.363 33.242 1.00 84.12 98 ILE A C 1
ATOM 801 O O . ILE A 1 98 ? -27.476 2.953 32.815 1.00 84.12 98 ILE A O 1
ATOM 805 N N . MET A 1 99 ? -26.551 1.100 33.669 1.00 83.69 99 MET A N 1
ATOM 806 C CA . MET A 1 99 ? -27.778 0.304 33.604 1.00 83.69 99 MET A CA 1
ATOM 807 C C . MET A 1 99 ? -28.813 0.705 34.665 1.00 83.69 99 MET A C 1
ATOM 809 O O . MET A 1 99 ? -30.002 0.469 34.463 1.00 83.69 99 MET A O 1
ATOM 813 N N . THR A 1 100 ? -28.390 1.292 35.790 1.00 86.75 100 THR A N 1
ATOM 814 C CA . THR A 1 100 ? -29.280 1.629 36.916 1.00 86.75 100 THR A CA 1
ATOM 815 C C . THR A 1 100 ? -29.608 3.115 37.047 1.00 86.75 100 THR A C 1
ATOM 817 O O . THR A 1 100 ? -30.648 3.448 37.611 1.00 86.75 100 THR A O 1
ATOM 820 N N . ASP A 1 101 ? -28.748 4.012 36.558 1.00 83.81 101 ASP A N 1
ATOM 821 C CA . ASP A 1 101 ? -28.930 5.461 36.666 1.00 83.81 101 ASP A CA 1
ATOM 822 C C . ASP A 1 101 ? -29.025 6.121 35.283 1.00 83.81 101 ASP A C 1
ATOM 824 O O . ASP A 1 101 ? -28.024 6.423 34.633 1.00 83.81 101 ASP A O 1
ATOM 828 N N . MET A 1 102 ? -30.259 6.418 34.862 1.00 72.31 102 MET A N 1
ATOM 829 C CA . MET A 1 102 ? -30.551 7.109 33.598 1.00 72.31 102 MET A CA 1
ATOM 830 C C . MET A 1 102 ? -30.021 8.552 33.540 1.00 72.31 102 MET A C 1
ATOM 832 O O . MET A 1 102 ? -30.068 9.174 32.479 1.00 72.31 102 MET A O 1
ATOM 836 N N . LYS A 1 103 ? -29.546 9.112 34.661 1.00 79.56 103 LYS A N 1
ATOM 837 C CA . LYS A 1 103 ? -28.973 10.462 34.726 1.00 79.56 103 LYS A CA 1
ATOM 838 C C . LYS A 1 103 ? -27.452 10.479 34.669 1.00 79.56 103 LYS A C 1
ATOM 840 O O . LYS A 1 103 ? -26.900 11.575 34.700 1.00 79.56 103 LYS A O 1
ATOM 845 N N . SER A 1 104 ? -26.783 9.329 34.578 1.00 68.00 104 SER A N 1
ATOM 846 C CA . SER A 1 104 ? -25.329 9.254 34.430 1.00 68.00 104 SER A CA 1
ATOM 847 C C . SER A 1 104 ? -24.953 9.184 32.943 1.00 68.00 104 SER A C 1
ATOM 849 O O . SER A 1 104 ? -25.078 8.124 32.329 1.00 68.00 104 SER A O 1
ATOM 851 N N . PRO A 1 105 ? -24.524 10.296 32.309 1.00 61.88 105 PRO A N 1
ATOM 852 C CA . PRO A 1 105 ? -24.292 10.324 30.867 1.00 61.88 105 PRO A CA 1
ATOM 853 C C . PRO A 1 105 ? -22.880 9.867 30.479 1.00 61.88 105 PRO A C 1
ATOM 855 O O . PRO A 1 105 ? -22.593 9.734 29.290 1.00 61.88 105 PRO A O 1
ATOM 858 N N . LEU A 1 106 ? -21.968 9.690 31.444 1.00 78.81 106 LEU A N 1
ATOM 859 C CA . LEU A 1 106 ? -20.552 9.491 31.152 1.00 78.81 106 LEU A CA 1
ATOM 860 C C . LEU A 1 106 ? -20.194 8.004 31.192 1.00 78.81 106 LEU A C 1
ATOM 862 O O . LEU A 1 106 ? -20.154 7.388 32.254 1.00 78.81 106 LEU A O 1
ATOM 866 N N . MET A 1 107 ? -19.918 7.426 30.024 1.00 84.00 107 MET A N 1
ATOM 867 C CA . MET A 1 107 ? -19.389 6.069 29.913 1.00 84.00 107 MET A CA 1
ATOM 868 C C . MET A 1 107 ? -17.889 6.071 30.206 1.00 84.00 107 MET A C 1
ATOM 870 O O . MET A 1 107 ? -17.117 6.739 29.519 1.00 84.00 107 MET A O 1
ATOM 874 N N . GLU A 1 108 ? -17.476 5.299 31.206 1.00 89.19 108 GLU A N 1
ATOM 875 C CA . GLU A 1 108 ? -16.072 5.089 31.537 1.00 89.19 108 GLU A CA 1
ATOM 876 C C . GLU A 1 108 ? -15.594 3.795 30.890 1.00 89.19 108 GLU A C 1
ATOM 878 O O . GLU A 1 108 ? -16.162 2.722 31.112 1.00 89.19 108 GLU A O 1
ATOM 883 N N . PHE A 1 109 ? -14.526 3.881 30.104 1.00 89.81 109 PHE A N 1
ATOM 884 C CA . PHE A 1 109 ? -13.932 2.721 29.458 1.00 89.81 109 PHE A CA 1
ATOM 885 C C . PHE A 1 109 ? -12.420 2.672 29.655 1.00 89.81 109 PHE A C 1
ATOM 887 O O . PHE A 1 109 ? -11.742 3.694 29.754 1.00 89.81 109 PHE A O 1
ATOM 894 N N . ARG A 1 110 ? -11.887 1.450 29.687 1.00 90.19 110 ARG A N 1
ATOM 895 C CA . ARG A 1 110 ? -10.454 1.166 29.631 1.00 90.19 110 ARG A CA 1
ATOM 896 C C . ARG A 1 110 ? -10.136 0.535 28.283 1.00 90.19 110 ARG A C 1
ATOM 898 O O . ARG A 1 110 ? -10.733 -0.471 27.914 1.00 90.19 110 ARG A O 1
ATOM 905 N N . GLU A 1 111 ? -9.176 1.104 27.572 1.00 89.12 111 GLU A N 1
ATOM 906 C CA . GLU A 1 111 ? -8.653 0.503 26.349 1.00 89.12 111 GLU A CA 1
ATOM 907 C C . GLU A 1 111 ? -7.757 -0.697 26.695 1.00 89.12 111 GLU A C 1
ATOM 909 O O . GLU A 1 111 ? -6.910 -0.619 27.594 1.00 89.12 111 GLU A O 1
ATOM 914 N N . THR A 1 112 ? -7.964 -1.828 26.020 1.00 89.00 112 THR A N 1
ATOM 915 C CA . THR A 1 112 ? -7.078 -2.989 26.145 1.00 89.00 112 THR A CA 1
ATOM 916 C C . THR A 1 112 ? -5.822 -2.809 25.302 1.00 89.00 112 THR A C 1
ATOM 918 O O . THR A 1 112 ? -5.814 -2.080 24.308 1.00 89.00 112 THR A O 1
ATOM 921 N N . GLU A 1 113 ? -4.765 -3.548 25.639 1.00 92.12 113 GLU A N 1
ATOM 922 C CA . GLU A 1 113 ? -3.651 -3.704 24.708 1.00 92.12 113 GLU A CA 1
ATOM 923 C C . GLU A 1 113 ? -4.126 -4.316 23.375 1.00 92.12 113 GLU A C 1
ATOM 925 O O . GLU A 1 113 ? -5.129 -5.042 23.346 1.00 92.12 113 GLU A O 1
ATOM 930 N N . PRO A 1 114 ? -3.454 -3.992 22.255 1.00 90.44 114 PRO A N 1
ATOM 931 C CA . PRO A 1 114 ? -3.856 -4.475 20.945 1.00 90.44 114 PRO A CA 1
ATOM 932 C C . PRO A 1 114 ? -3.636 -5.985 20.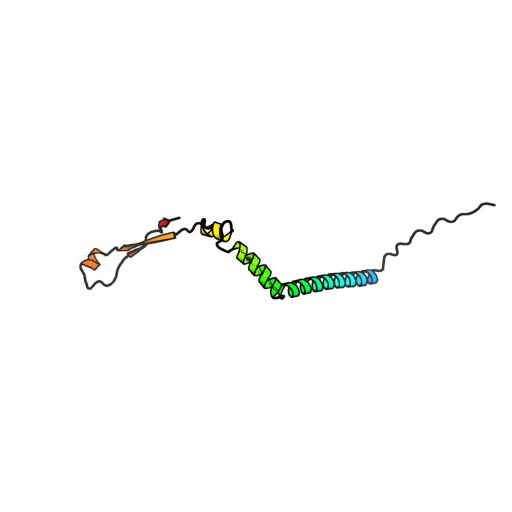800 1.00 90.44 114 PRO A C 1
ATOM 934 O O . PRO A 1 114 ? -2.529 -6.492 20.968 1.00 90.44 114 PRO A O 1
ATOM 937 N N . PHE A 1 115 ? -4.680 -6.690 20.377 1.00 89.88 115 PHE A N 1
ATOM 938 C CA . PHE A 1 115 ? -4.607 -8.080 19.943 1.00 89.88 115 PHE A 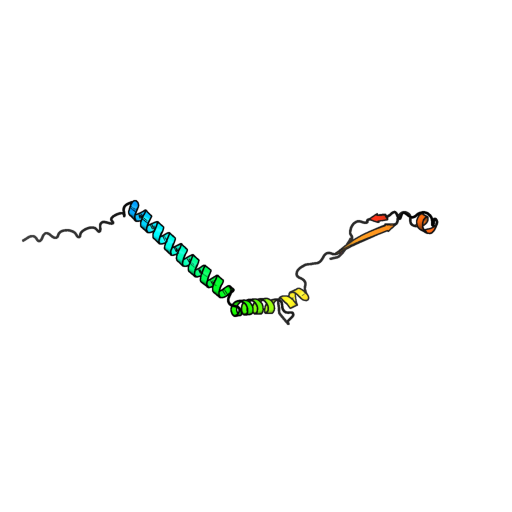CA 1
ATOM 939 C C . PHE A 1 115 ? -4.177 -8.117 18.475 1.00 89.88 115 PHE A C 1
ATOM 941 O O . PHE A 1 115 ? -4.874 -7.591 17.602 1.00 89.88 115 PHE A O 1
ATOM 948 N N . LEU A 1 116 ? -3.017 -8.711 18.199 1.00 89.94 116 LEU A N 1
ATOM 949 C CA . LEU A 1 116 ? -2.458 -8.787 16.850 1.00 89.94 116 LEU A CA 1
ATOM 950 C C . LEU A 1 116 ? -2.908 -10.076 16.154 1.00 89.94 116 LEU A C 1
ATOM 952 O O . LEU A 1 116 ? -2.693 -11.170 16.669 1.00 89.94 116 LEU A O 1
ATOM 956 N N . PHE A 1 117 ? -3.486 -9.942 14.963 1.00 84.44 117 PHE A N 1
ATOM 957 C CA . PHE A 1 117 ? -3.848 -11.044 14.076 1.00 84.44 117 PHE A CA 1
ATOM 958 C C . PHE A 1 117 ? -3.058 -10.911 12.770 1.00 84.44 117 PHE A C 1
ATOM 960 O O . PHE A 1 117 ? -3.079 -9.843 12.154 1.00 84.44 117 PHE A O 1
ATOM 967 N N . LYS A 1 118 ? -2.329 -11.960 12.384 1.00 78.81 118 LYS A N 1
ATOM 968 C CA . LYS A 1 118 ? -1.514 -11.999 11.160 1.00 78.81 118 LYS A CA 1
ATOM 969 C C . LYS A 1 118 ? -2.262 -12.645 10.006 1.00 78.81 118 LYS A C 1
ATOM 971 O O . LYS A 1 118 ? -3.009 -13.608 10.275 1.00 78.81 118 LYS A O 1
#

Radius of gyration: 40.07 Å; chains: 1; bounding box: 116×44×88 Å

Foldseek 3Di:
DDDDDDDDDDPPPPPPDPVVVVVVVVVVVVVVVVVVVVVVVVVVVCCPPPVSVVVVVVVVCQQLDCDPPHVVVVCVVPPPDDDKDWDKDWAFDCVVCVVPPVPDPDTDTDIDGTDIDD